Protein AF-A0A829W695-F1 (afdb_monomer)

Structure (mmCIF, N/CA/C/O backbone):
data_AF-A0A829W695-F1
#
_entry.id   AF-A0A829W695-F1
#
loop_
_atom_site.group_PDB
_atom_site.id
_atom_site.type_symbol
_atom_site.label_atom_id
_atom_site.label_alt_id
_atom_site.label_comp_id
_atom_site.label_asym_id
_atom_site.label_entity_id
_atom_site.label_seq_id
_atom_site.pdbx_PDB_ins_code
_atom_site.Cartn_x
_atom_site.Cartn_y
_atom_site.Cartn_z
_atom_site.occupancy
_atom_site.B_iso_or_equiv
_atom_site.auth_seq_id
_atom_site.auth_comp_id
_atom_site.auth_asym_id
_atom_site.auth_atom_id
_atom_site.pdbx_PDB_model_num
ATOM 1 N N . MET A 1 1 ? -36.412 12.875 1.186 1.00 41.97 1 MET A N 1
ATOM 2 C CA . MET A 1 1 ? -35.703 12.552 2.444 1.00 41.97 1 MET A CA 1
ATOM 3 C C . MET A 1 1 ? -34.382 11.918 2.048 1.00 41.97 1 MET A C 1
ATOM 5 O O . MET A 1 1 ? -34.409 10.837 1.478 1.00 41.97 1 ME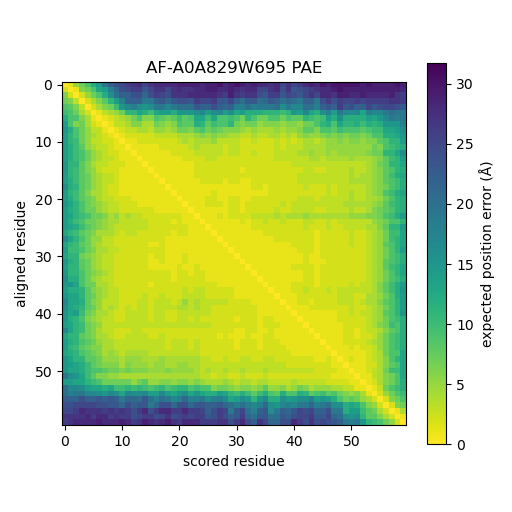T A O 1
ATOM 9 N N . ILE A 1 2 ? -33.256 12.614 2.216 1.00 51.88 2 ILE A N 1
ATOM 10 C CA . ILE A 1 2 ? -31.942 12.018 1.944 1.00 51.88 2 ILE A CA 1
ATOM 11 C C . ILE A 1 2 ? -31.638 11.123 3.144 1.00 51.88 2 ILE A C 1
ATOM 13 O O . ILE A 1 2 ? -31.504 11.618 4.262 1.00 51.88 2 ILE A O 1
ATOM 17 N N . LEU A 1 3 ? -31.643 9.808 2.927 1.00 63.12 3 LEU A N 1
ATOM 18 C CA . LEU A 1 3 ? -31.222 8.821 3.917 1.00 63.12 3 LEU A CA 1
ATOM 19 C C . LEU A 1 3 ? -29.794 9.204 4.337 1.00 63.12 3 LEU A C 1
ATOM 21 O O . LEU A 1 3 ? -28.928 9.322 3.474 1.00 63.12 3 LEU A O 1
ATOM 25 N N . GLY A 1 4 ? -29.567 9.500 5.619 1.00 62.81 4 GLY A N 1
ATOM 26 C CA . GLY A 1 4 ? -28.279 9.999 6.104 1.00 62.81 4 GLY A CA 1
ATOM 27 C C . GLY A 1 4 ? -27.141 9.072 5.682 1.00 62.81 4 GLY A C 1
ATOM 28 O O . GLY A 1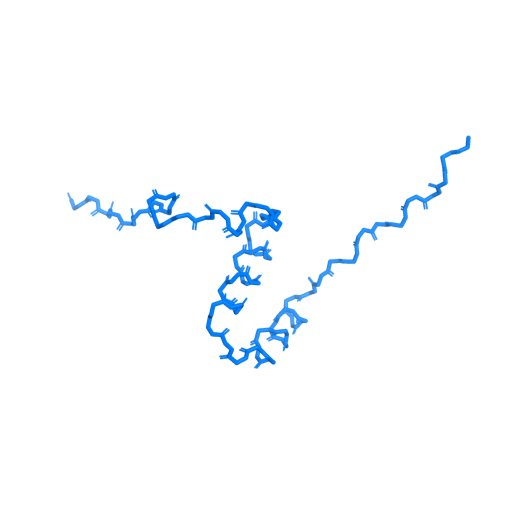 4 ? -27.023 7.958 6.188 1.00 62.81 4 GLY A O 1
ATOM 29 N N . HIS A 1 5 ? -26.325 9.510 4.724 1.00 70.06 5 HIS A N 1
ATOM 30 C CA . HIS A 1 5 ? -25.195 8.728 4.245 1.00 70.06 5 HIS A CA 1
ATOM 31 C C . HIS A 1 5 ? -24.142 8.668 5.350 1.00 70.06 5 HIS A C 1
ATOM 33 O O . HIS A 1 5 ? -23.538 9.681 5.704 1.00 70.06 5 HIS A O 1
ATOM 39 N N . LYS A 1 6 ? -23.922 7.472 5.907 1.00 79.62 6 LYS A N 1
ATOM 40 C CA . LYS A 1 6 ? -22.787 7.222 6.796 1.00 79.62 6 LYS A CA 1
ATOM 41 C C . LYS A 1 6 ? -21.511 7.489 6.002 1.00 79.62 6 LYS A C 1
ATOM 43 O O . LYS A 1 6 ? -21.310 6.891 4.945 1.00 79.62 6 LYS A O 1
ATOM 48 N N . LEU A 1 7 ? -20.676 8.395 6.506 1.00 81.88 7 LEU A N 1
ATOM 49 C CA . LEU A 1 7 ? -19.380 8.667 5.898 1.00 81.88 7 LEU A CA 1
ATOM 50 C C . LEU A 1 7 ? -18.543 7.376 5.868 1.00 81.88 7 LEU A C 1
ATOM 52 O O . LEU A 1 7 ? -18.625 6.582 6.816 1.00 81.88 7 LEU A O 1
ATOM 56 N N . PRO A 1 8 ? -17.753 7.147 4.805 1.00 76.69 8 PRO A N 1
ATOM 57 C CA . PRO A 1 8 ? -16.846 6.011 4.747 1.00 76.69 8 PRO A CA 1
ATOM 58 C C . PRO A 1 8 ? -15.907 6.015 5.954 1.00 76.69 8 PRO A C 1
ATOM 60 O O . PRO A 1 8 ? -15.385 7.059 6.346 1.00 76.69 8 PRO A O 1
ATOM 63 N N . THR A 1 9 ? -15.684 4.844 6.545 1.00 86.38 9 THR A N 1
ATOM 64 C CA . THR A 1 9 ? -14.662 4.690 7.579 1.00 86.38 9 THR A CA 1
ATOM 65 C C . THR A 1 9 ? -13.290 4.818 6.928 1.00 86.38 9 THR A C 1
ATOM 67 O O . THR A 1 9 ? -12.943 4.025 6.055 1.00 86.38 9 THR A O 1
ATOM 70 N N . VAL A 1 10 ? -12.521 5.816 7.356 1.00 88.56 10 VAL A N 1
ATOM 71 C CA . VAL A 1 10 ? -11.134 6.015 6.931 1.00 88.56 10 VAL A CA 1
ATOM 72 C C . VAL A 1 10 ? -10.226 5.403 7.991 1.00 88.56 10 VAL A C 1
ATOM 74 O O . VAL A 1 10 ? -10.378 5.705 9.174 1.00 88.56 10 VAL A O 1
ATOM 77 N N . LEU A 1 11 ? -9.313 4.529 7.566 1.00 92.56 11 LEU A N 1
ATOM 78 C CA . LEU A 1 11 ? -8.317 3.941 8.460 1.00 92.56 11 LEU A CA 1
ATOM 79 C C . LEU A 1 11 ? -7.333 5.015 8.929 1.00 92.56 11 LEU A C 1
ATOM 81 O O . LEU A 1 11 ? -6.956 5.907 8.176 1.00 92.56 11 LEU A O 1
ATOM 85 N N . THR A 1 12 ? -6.890 4.906 10.170 1.00 94.25 12 THR A N 1
ATOM 86 C CA . THR A 1 12 ? -5.793 5.695 10.731 1.00 94.25 12 THR A CA 1
ATOM 87 C C . THR A 1 12 ? -4.430 5.124 10.321 1.00 94.25 12 THR A C 1
ATOM 89 O O . THR A 1 12 ? -4.319 3.973 9.892 1.00 94.25 12 THR A O 1
ATOM 92 N N . ALA A 1 13 ? -3.353 5.896 10.508 1.00 93.19 13 ALA A N 1
ATOM 93 C CA . ALA A 1 13 ? -1.990 5.442 10.202 1.00 93.19 13 ALA A CA 1
ATOM 94 C C . ALA A 1 13 ? -1.589 4.118 10.911 1.00 93.19 13 ALA A C 1
ATOM 96 O O . ALA A 1 13 ? -1.013 3.245 10.261 1.00 93.19 13 ALA A O 1
ATOM 97 N N . PRO A 1 14 ? -1.927 3.887 12.197 1.00 96.88 14 PRO A N 1
ATOM 98 C CA . PRO A 1 14 ? -1.662 2.596 12.839 1.00 96.88 14 PRO A CA 1
ATOM 99 C C . PRO A 1 14 ? -2.528 1.452 12.293 1.00 96.88 14 PRO A C 1
ATOM 101 O O . PRO A 1 14 ? -2.106 0.299 12.272 1.00 96.88 14 PRO A O 1
ATOM 104 N N . GLU A 1 15 ? -3.759 1.740 11.868 1.00 96.69 15 GLU A N 1
ATOM 105 C CA . GLU A 1 15 ? -4.660 0.735 11.294 1.00 96.69 15 GLU A CA 1
ATOM 106 C C . GLU A 1 15 ? -4.195 0.262 9.923 1.00 96.69 15 GLU A C 1
ATOM 108 O O . GLU A 1 15 ? -4.177 -0.946 9.686 1.00 96.69 15 GLU A O 1
ATOM 113 N N . ILE A 1 16 ? -3.758 1.180 9.054 1.00 96.31 16 ILE A N 1
ATOM 114 C CA . ILE A 1 16 ? -3.164 0.785 7.775 1.00 96.31 16 ILE A CA 1
ATOM 115 C C . ILE A 1 16 ? -1.857 0.016 7.996 1.00 96.31 16 ILE A C 1
ATOM 117 O O . ILE A 1 16 ? -1.641 -0.988 7.327 1.00 96.31 16 ILE A O 1
ATOM 121 N N . GLY A 1 17 ? -1.037 0.397 8.984 1.00 96.94 17 GLY A N 1
ATOM 122 C CA . GLY A 1 17 ? 0.162 -0.361 9.358 1.00 96.94 17 GLY A CA 1
ATOM 123 C C . GLY A 1 17 ? -0.161 -1.822 9.681 1.00 96.94 17 GLY A C 1
ATOM 124 O O . GLY A 1 17 ? 0.390 -2.727 9.062 1.00 96.94 17 GLY A O 1
ATOM 125 N N . ARG A 1 18 ? -1.159 -2.056 10.543 1.00 97.81 18 ARG A N 1
ATOM 126 C CA . ARG A 1 18 ? -1.627 -3.414 10.875 1.00 97.81 18 ARG A CA 1
ATOM 127 C C . ARG A 1 18 ? -2.150 -4.185 9.661 1.00 97.81 18 ARG A C 1
ATOM 129 O O . ARG A 1 18 ? -1.895 -5.383 9.560 1.00 97.81 18 ARG A O 1
ATOM 136 N N . LEU A 1 19 ? -2.869 -3.526 8.748 1.00 96.88 19 LEU A N 1
ATOM 137 C CA . LEU A 1 19 ? -3.338 -4.155 7.508 1.00 96.88 19 LEU A CA 1
ATOM 138 C C . LEU A 1 19 ? -2.160 -4.601 6.630 1.00 96.88 19 LEU A C 1
ATOM 140 O O . LEU A 1 19 ? -2.159 -5.720 6.116 1.00 96.88 19 LEU A O 1
ATOM 144 N N . LEU A 1 20 ? -1.153 -3.741 6.468 1.00 97.44 20 LEU A N 1
ATOM 145 C CA . LEU A 1 20 ? 0.033 -4.051 5.675 1.00 97.44 20 LEU A CA 1
ATOM 146 C C . LEU A 1 20 ? 0.852 -5.172 6.328 1.00 97.44 20 LEU A C 1
ATOM 148 O O . LEU A 1 20 ? 1.232 -6.114 5.637 1.00 97.44 20 LEU A O 1
ATOM 152 N N . ASP A 1 21 ? 1.067 -5.135 7.641 1.00 97.75 21 ASP A N 1
ATOM 153 C CA . ASP A 1 21 ? 1.805 -6.177 8.370 1.00 97.75 21 ASP A CA 1
ATOM 154 C C . ASP A 1 21 ? 1.125 -7.548 8.269 1.00 97.75 21 ASP A C 1
ATOM 156 O O . ASP A 1 21 ? 1.794 -8.562 8.070 1.00 97.75 21 ASP A O 1
ATOM 160 N N . ALA A 1 22 ? -0.210 -7.576 8.315 1.00 97.94 22 ALA A N 1
ATOM 161 C CA . ALA A 1 22 ? -1.004 -8.790 8.145 1.00 97.94 22 ALA A CA 1
ATOM 162 C C . ALA A 1 22 ? -1.069 -9.302 6.691 1.00 97.94 22 ALA A C 1
ATOM 164 O O . ALA A 1 22 ? -1.607 -10.384 6.456 1.00 97.94 22 ALA A O 1
ATOM 165 N N . THR A 1 23 ? -0.542 -8.556 5.712 1.00 97.94 23 THR A N 1
ATOM 166 C CA . THR A 1 23 ? -0.570 -8.924 4.289 1.00 97.94 23 THR A CA 1
ATOM 167 C C . THR A 1 23 ? 0.782 -9.519 3.861 1.00 97.94 23 THR A C 1
ATOM 169 O O . THR A 1 23 ? 1.741 -8.768 3.647 1.00 97.94 23 THR A O 1
ATOM 172 N N . PRO A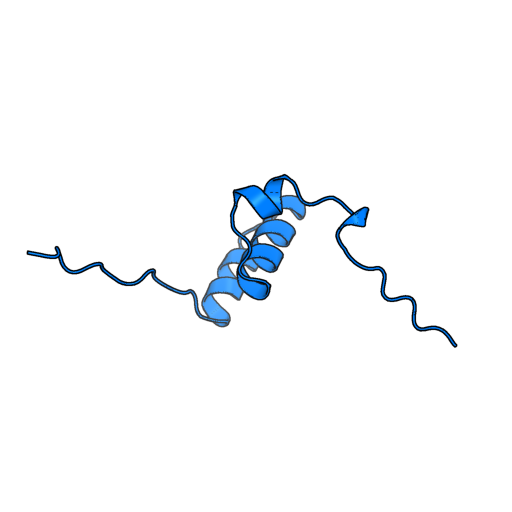 1 24 ? 0.905 -10.856 3.722 1.00 96.25 24 PRO A N 1
ATOM 173 C CA . PRO A 1 24 ? 2.180 -11.499 3.395 1.00 96.25 24 PRO A CA 1
ATOM 174 C C . PRO A 1 24 ? 2.573 -11.335 1.922 1.00 96.25 24 PRO A C 1
ATOM 176 O O . PRO A 1 24 ? 3.755 -11.222 1.609 1.00 96.25 24 PRO A O 1
ATOM 179 N N . ASP A 1 25 ? 1.594 -11.303 1.017 1.00 97.94 25 ASP A N 1
ATOM 180 C CA . ASP A 1 25 ? 1.836 -11.173 -0.418 1.00 97.94 25 ASP A CA 1
ATOM 181 C C . ASP A 1 25 ? 2.182 -9.720 -0.775 1.00 97.94 25 ASP A C 1
ATOM 183 O O . ASP A 1 25 ? 1.411 -8.784 -0.528 1.00 97.94 25 ASP A O 1
ATOM 187 N N . ILE A 1 26 ? 3.356 -9.536 -1.381 1.00 96.38 26 ILE A N 1
ATOM 188 C CA . ILE A 1 26 ? 3.874 -8.222 -1.758 1.00 96.38 26 ILE A CA 1
ATOM 189 C C . ILE A 1 26 ? 2.975 -7.499 -2.769 1.00 96.38 26 ILE A C 1
ATOM 191 O O . ILE A 1 26 ? 2.881 -6.273 -2.723 1.00 96.38 26 ILE A O 1
ATOM 195 N N . LYS A 1 27 ? 2.261 -8.235 -3.632 1.00 95.38 27 LYS A N 1
ATOM 196 C CA . LYS A 1 27 ? 1.338 -7.669 -4.617 1.00 95.38 27 LYS A CA 1
ATOM 197 C C . LYS A 1 27 ? 0.187 -6.955 -3.917 1.00 95.38 27 LYS A C 1
ATOM 199 O O . LYS A 1 27 ? -0.052 -5.779 -4.179 1.00 95.38 27 LYS A O 1
ATOM 204 N N . TYR A 1 28 ? -0.492 -7.627 -2.989 1.00 97.31 28 TYR A N 1
ATOM 205 C CA . TYR A 1 28 ? -1.619 -7.027 -2.267 1.00 97.31 28 TYR A CA 1
ATOM 206 C C . TYR A 1 28 ? -1.162 -5.942 -1.291 1.00 97.31 28 TYR A C 1
ATOM 208 O O . TYR A 1 28 ? -1.817 -4.910 -1.174 1.00 97.31 28 TYR A O 1
ATOM 216 N N . LYS A 1 29 ? 0.004 -6.118 -0.657 1.00 97.62 29 LYS A N 1
ATOM 217 C CA . LYS A 1 29 ? 0.610 -5.090 0.199 1.00 97.62 29 LYS A CA 1
ATOM 218 C C . LYS A 1 29 ? 0.861 -3.791 -0.573 1.00 97.62 29 LYS A C 1
ATOM 220 O O . LYS A 1 29 ? 0.484 -2.722 -0.097 1.00 97.62 29 LYS A O 1
ATOM 225 N N . A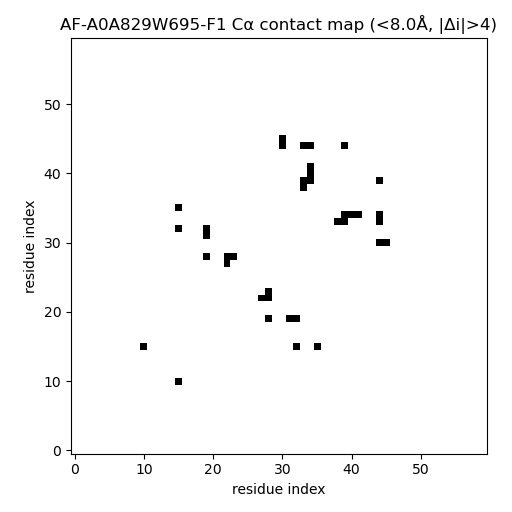LA A 1 30 ? 1.437 -3.882 -1.773 1.00 95.50 30 ALA A N 1
ATOM 226 C CA . ALA A 1 30 ? 1.653 -2.726 -2.639 1.00 95.50 30 ALA A CA 1
ATOM 227 C C . ALA A 1 30 ? 0.328 -2.079 -3.067 1.00 95.50 30 ALA A C 1
ATOM 229 O O . ALA A 1 30 ? 0.204 -0.858 -3.002 1.00 95.50 30 ALA 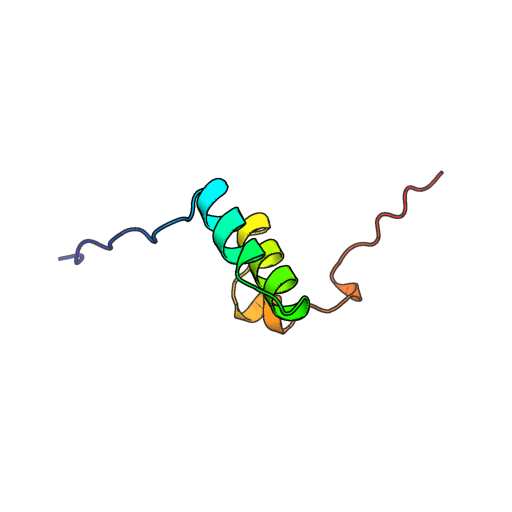A O 1
ATOM 230 N N . MET A 1 31 ? -0.680 -2.883 -3.427 1.00 96.69 31 MET A N 1
ATOM 231 C CA . MET A 1 31 ? -2.011 -2.377 -3.778 1.00 96.69 31 MET A CA 1
ATOM 232 C C . MET A 1 31 ? -2.648 -1.593 -2.624 1.00 96.69 31 MET A C 1
ATOM 234 O O . MET A 1 31 ? -3.091 -0.468 -2.831 1.00 96.69 31 MET A O 1
ATOM 238 N N . PHE A 1 32 ? -2.652 -2.132 -1.401 1.00 96.38 32 PHE A N 1
ATOM 239 C CA . PHE A 1 32 ? -3.225 -1.444 -0.238 1.00 96.38 32 PHE A CA 1
ATOM 240 C C . PHE A 1 32 ? -2.480 -0.157 0.108 1.00 96.38 32 PHE A C 1
ATOM 242 O O . PHE A 1 32 ? -3.113 0.866 0.374 1.00 96.38 32 PHE A O 1
ATOM 249 N N . ALA A 1 33 ? -1.147 -0.187 0.069 1.00 95.50 33 ALA A N 1
ATOM 250 C CA . ALA A 1 33 ? -0.336 0.997 0.317 1.00 95.50 33 ALA A CA 1
ATOM 251 C C . ALA A 1 33 ? -0.596 2.086 -0.739 1.00 95.50 33 ALA A C 1
ATOM 253 O O . ALA A 1 33 ? -0.809 3.246 -0.380 1.00 95.50 33 ALA A O 1
ATOM 254 N N . ALA A 1 34 ? -0.638 1.717 -2.024 1.00 94.56 34 ALA A N 1
ATOM 255 C CA . ALA A 1 34 ? -0.937 2.637 -3.119 1.00 94.56 34 ALA A CA 1
ATOM 256 C C . ALA A 1 34 ? -2.341 3.235 -2.976 1.00 94.56 34 ALA A C 1
ATOM 258 O O . ALA A 1 34 ? -2.472 4.456 -2.954 1.00 94.56 34 ALA A O 1
ATOM 259 N N . MET A 1 35 ? -3.373 2.404 -2.784 1.00 94.88 35 MET A N 1
ATOM 260 C CA . MET A 1 35 ? -4.753 2.863 -2.584 1.00 94.88 35 MET A CA 1
ATOM 261 C C . MET A 1 35 ? -4.868 3.860 -1.428 1.00 94.88 35 MET A C 1
ATOM 263 O O . MET A 1 35 ? -5.451 4.927 -1.593 1.00 94.88 35 MET A O 1
ATOM 267 N N . TYR A 1 36 ? -4.307 3.527 -0.262 1.00 94.75 36 TYR A N 1
ATOM 268 C CA . TYR A 1 36 ? -4.439 4.365 0.929 1.00 94.75 36 TYR A CA 1
ATOM 269 C C . TYR A 1 36 ? -3.684 5.696 0.799 1.00 94.75 36 TYR A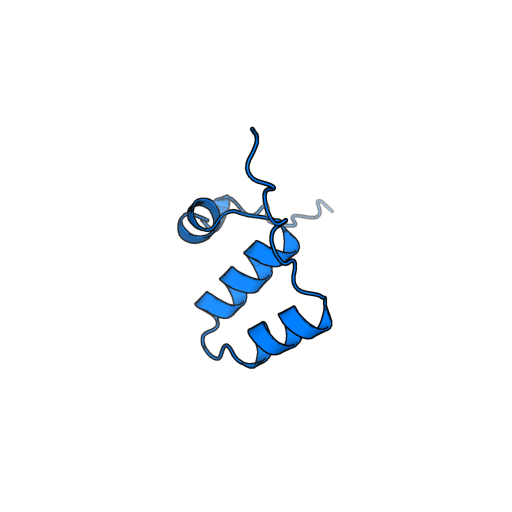 C 1
ATOM 271 O O . TYR A 1 36 ? -4.200 6.735 1.196 1.00 94.75 36 TYR A O 1
ATOM 279 N N . SER A 1 37 ? -2.471 5.675 0.235 1.00 93.19 37 SER A N 1
ATOM 280 C CA . SER A 1 37 ? -1.619 6.870 0.122 1.00 93.19 37 SER A CA 1
ATOM 281 C C . SER A 1 37 ? -2.054 7.838 -0.979 1.00 93.19 37 SER A C 1
ATOM 283 O O . SER A 1 37 ? -1.952 9.049 -0.794 1.00 93.19 37 SER A O 1
ATOM 285 N N . SER A 1 38 ? -2.529 7.319 -2.111 1.00 93.12 38 SER A N 1
ATOM 286 C CA . SER A 1 38 ? -2.902 8.123 -3.284 1.00 93.12 38 SER A CA 1
ATOM 287 C C . SER A 1 38 ? -4.406 8.382 -3.401 1.00 93.12 38 SER A C 1
ATOM 289 O O . SER A 1 38 ? -4.820 9.244 -4.171 1.00 93.12 38 SER A O 1
ATOM 291 N N . GLY A 1 39 ? -5.235 7.642 -2.656 1.00 92.94 39 GLY A N 1
ATOM 292 C CA . GLY A 1 39 ? -6.692 7.702 -2.774 1.00 92.94 39 GLY A CA 1
ATOM 293 C C . GLY A 1 39 ? -7.245 7.019 -4.029 1.00 92.94 39 GLY A C 1
ATOM 294 O O . GLY A 1 39 ? -8.409 7.236 -4.367 1.00 92.94 39 GLY A O 1
ATOM 295 N N . MET A 1 40 ? -6.435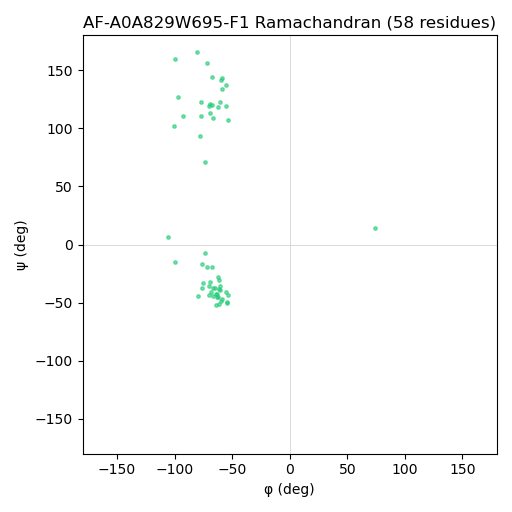 6.207 -4.719 1.00 94.75 40 MET A N 1
ATOM 296 C CA . MET A 1 40 ? -6.865 5.478 -5.912 1.00 94.75 40 MET A CA 1
ATOM 297 C C . MET A 1 40 ? -8.037 4.535 -5.625 1.00 94.75 40 MET A C 1
ATOM 299 O O . MET A 1 40 ? -8.100 3.835 -4.609 1.00 94.75 40 MET A O 1
ATOM 303 N N . ARG A 1 41 ? -8.953 4.460 -6.588 1.00 94.75 41 ARG A N 1
ATOM 304 C CA . ARG A 1 41 ? -10.032 3.473 -6.621 1.00 94.75 41 ARG A CA 1
ATOM 305 C C . ARG A 1 41 ? -9.466 2.094 -6.944 1.00 94.75 41 ARG A C 1
ATOM 307 O O . ARG A 1 41 ? -8.455 1.959 -7.628 1.00 94.75 41 ARG A O 1
ATOM 314 N N . VAL A 1 42 ? -10.188 1.047 -6.540 1.00 95.50 42 VAL A N 1
ATOM 315 C CA . VAL A 1 42 ? -9.810 -0.349 -6.841 1.00 95.50 42 VAL A CA 1
ATOM 316 C C . VAL A 1 42 ? -9.591 -0.551 -8.341 1.00 95.50 42 VAL A C 1
ATOM 318 O O . VAL A 1 42 ? -8.599 -1.152 -8.734 1.00 95.50 42 VAL A O 1
ATOM 321 N N . SER A 1 43 ? -10.475 -0.001 -9.180 1.00 97.12 43 SER A N 1
ATOM 322 C CA . SER A 1 43 ? -10.363 -0.099 -10.637 1.00 97.12 43 SER A CA 1
ATOM 323 C C . SER A 1 43 ? -9.109 0.566 -11.195 1.00 97.12 43 SER A C 1
ATOM 325 O O . SER A 1 43 ? -8.641 0.154 -12.242 1.00 97.12 43 SER A O 1
ATOM 327 N N . GLU A 1 44 ? -8.568 1.586 -10.538 1.00 97.06 44 GLU A N 1
ATOM 328 C CA . GLU A 1 44 ? -7.350 2.259 -10.993 1.00 97.06 44 GLU A CA 1
ATOM 329 C C . GLU A 1 44 ? -6.125 1.428 -10.603 1.00 97.06 44 GLU A C 1
ATOM 331 O O . GLU A 1 44 ? -5.260 1.179 -11.431 1.00 97.06 44 GLU A O 1
ATOM 336 N N . VAL A 1 45 ? -6.085 0.910 -9.370 1.00 96.62 45 VAL A N 1
ATOM 337 C CA . VAL A 1 45 ? -4.940 0.125 -8.876 1.00 96.62 45 VAL A CA 1
ATOM 338 C C . VAL A 1 45 ? -4.777 -1.207 -9.602 1.00 96.62 45 VAL A C 1
ATOM 340 O O . VAL A 1 45 ? -3.652 -1.620 -9.870 1.00 96.62 45 VAL A O 1
ATOM 343 N N . ILE A 1 46 ? -5.870 -1.889 -9.949 1.00 96.06 46 ILE A N 1
ATOM 344 C CA . ILE A 1 46 ? -5.781 -3.169 -10.673 1.00 96.06 46 ILE A CA 1
ATOM 345 C C . ILE A 1 46 ? -5.341 -3.012 -12.135 1.00 96.06 46 ILE A C 1
ATOM 347 O O . ILE A 1 46 ? -4.902 -3.993 -12.728 1.00 96.06 46 ILE A O 1
ATOM 351 N N . HIS A 1 47 ? -5.474 -1.810 -12.703 1.00 96.56 47 HIS A N 1
ATOM 352 C CA . HIS A 1 47 ? -5.050 -1.485 -14.067 1.00 96.56 47 HIS A CA 1
ATOM 353 C C . HIS A 1 47 ? -3.778 -0.627 -14.095 1.00 96.56 47 HIS A C 1
ATOM 355 O O . HIS A 1 47 ? -3.390 -0.177 -15.165 1.00 96.56 47 HIS A O 1
ATOM 361 N N . LEU A 1 48 ? -3.138 -0.383 -12.946 1.00 94.25 48 LEU A N 1
ATOM 362 C CA . LEU A 1 48 ? -1.931 0.432 -12.872 1.00 94.25 48 LEU A CA 1
ATOM 363 C C . LEU A 1 48 ? -0.762 -0.302 -13.536 1.00 94.25 48 LEU A C 1
ATOM 365 O O . LEU A 1 48 ? -0.378 -1.395 -13.106 1.00 94.25 48 LEU A O 1
ATOM 369 N N . HIS A 1 49 ? -0.177 0.319 -14.556 1.00 93.88 49 HIS A N 1
ATOM 370 C CA . HIS A 1 49 ? 1.030 -0.152 -15.217 1.00 93.88 49 HIS A CA 1
ATOM 371 C C . HIS A 1 49 ? 2.262 0.599 -14.707 1.00 93.88 49 HIS A C 1
ATOM 373 O O . HIS A 1 49 ? 2.181 1.685 -14.139 1.00 93.88 49 HIS A O 1
ATOM 379 N N . TYR A 1 50 ? 3.440 0.004 -14.903 1.00 90.25 50 TYR A N 1
ATOM 380 C CA . TYR A 1 50 ? 4.700 0.622 -14.487 1.00 90.25 50 TYR A CA 1
ATOM 381 C C . TYR A 1 50 ? 4.938 1.973 -15.181 1.00 90.25 50 TYR A C 1
ATOM 383 O O . TYR A 1 50 ? 5.418 2.904 -14.543 1.00 90.25 50 TYR A O 1
ATOM 391 N N . ASP A 1 51 ? 4.535 2.096 -16.448 1.00 92.94 51 ASP A N 1
ATOM 392 C CA . ASP A 1 51 ? 4.691 3.319 -17.246 1.00 92.94 51 ASP A CA 1
ATOM 393 C C . ASP A 1 51 ? 3.827 4.488 -16.739 1.00 92.94 51 ASP A C 1
ATOM 395 O O . ASP A 1 51 ? 4.132 5.647 -17.021 1.00 92.94 51 ASP A O 1
ATOM 399 N N . ASP A 1 52 ? 2.786 4.203 -15.948 1.00 91.56 52 ASP A N 1
ATOM 400 C CA . ASP A 1 52 ? 1.951 5.224 -15.307 1.00 91.56 52 ASP A CA 1
ATOM 401 C C . ASP A 1 52 ? 2.648 5.857 -14.090 1.00 91.56 52 ASP A C 1
ATOM 403 O O . ASP A 1 52 ? 2.242 6.920 -13.611 1.00 91.56 52 ASP A O 1
ATOM 407 N N . ILE A 1 53 ? 3.694 5.210 -13.561 1.00 87.75 53 ILE A N 1
ATOM 408 C CA . ILE A 1 53 ? 4.466 5.704 -12.424 1.00 87.75 53 ILE A CA 1
ATOM 409 C C . ILE A 1 53 ? 5.645 6.509 -12.976 1.00 87.75 53 ILE A C 1
ATOM 411 O O . ILE A 1 53 ? 6.583 5.924 -13.525 1.00 87.75 53 ILE A O 1
ATOM 415 N N . PRO A 1 54 ? 5.664 7.846 -12.811 1.00 82.44 54 PRO A N 1
ATOM 416 C CA . PRO A 1 54 ? 6.771 8.644 -13.302 1.00 82.44 54 PRO A CA 1
ATOM 417 C C . PRO A 1 54 ? 8.051 8.213 -12.588 1.00 82.44 54 PRO A C 1
ATOM 419 O O . PRO A 1 54 ? 8.181 8.330 -11.365 1.00 82.44 54 PRO A O 1
ATOM 422 N N . ALA A 1 55 ? 9.013 7.714 -13.362 1.00 76.12 55 ALA A N 1
ATOM 423 C CA . ALA A 1 55 ? 10.340 7.449 -12.846 1.00 76.12 55 ALA A CA 1
ATOM 424 C C . ALA A 1 55 ? 10.915 8.761 -12.304 1.00 76.12 55 ALA A C 1
ATOM 426 O O . ALA A 1 55 ? 10.849 9.809 -12.950 1.00 76.12 55 ALA A O 1
ATOM 427 N N . LYS A 1 56 ? 11.495 8.710 -11.104 1.00 70.44 56 LYS A N 1
ATOM 428 C CA . LYS A 1 56 ? 12.196 9.850 -10.517 1.00 70.44 56 LYS A CA 1
ATOM 429 C C . LYS A 1 56 ? 13.533 10.036 -11.241 1.00 70.44 56 LYS A C 1
ATOM 431 O O . LYS A 1 56 ? 14.590 9.750 -10.689 1.00 70.44 56 LYS A O 1
ATOM 436 N N . THR A 1 57 ? 13.496 10.492 -12.488 1.00 62.69 57 THR A N 1
ATOM 437 C CA . THR A 1 57 ? 14.684 10.970 -13.189 1.00 62.69 57 THR A CA 1
ATOM 438 C C . THR A 1 57 ? 14.954 12.366 -12.654 1.00 62.69 57 THR A C 1
ATOM 440 O O . THR A 1 57 ? 14.349 13.331 -13.101 1.00 62.69 57 THR A O 1
ATOM 443 N N . ASN A 1 5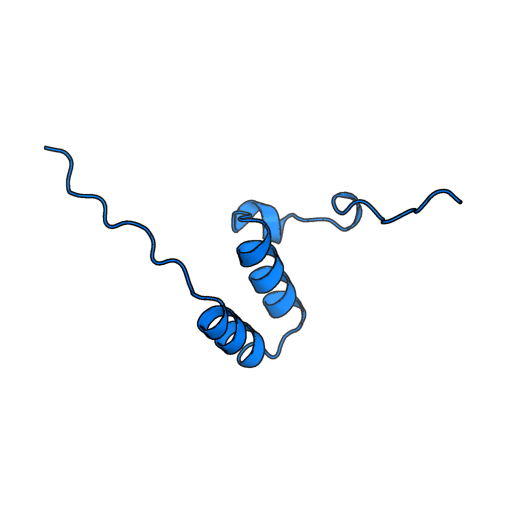8 ? 15.803 12.473 -11.632 1.00 53.75 58 ASN A N 1
ATOM 444 C CA . ASN A 1 58 ? 16.423 13.748 -11.295 1.00 53.75 58 ASN A CA 1
ATOM 445 C C . ASN A 1 58 ? 17.360 14.089 -12.467 1.00 53.75 58 ASN A C 1
ATOM 447 O O . ASN A 1 58 ? 18.347 13.365 -12.632 1.00 53.75 58 ASN A O 1
ATOM 451 N N . PRO A 1 59 ? 17.067 15.091 -13.318 1.00 57.03 59 PRO A N 1
ATOM 452 C CA . PRO A 1 59 ? 18.055 15.551 -14.274 1.00 57.03 59 PRO A CA 1
ATOM 453 C C . PRO A 1 59 ? 19.151 16.213 -13.442 1.00 57.03 59 PRO A C 1
ATOM 455 O O . PRO A 1 59 ? 18.878 17.110 -12.643 1.00 57.03 59 PRO A O 1
ATOM 458 N N . ILE A 1 60 ? 20.356 15.671 -13.559 1.00 50.28 60 ILE A N 1
ATOM 459 C CA . ILE A 1 60 ? 21.581 16.295 -13.063 1.00 50.28 60 ILE A CA 1
ATOM 460 C C . ILE A 1 60 ? 21.789 17.610 -13.816 1.00 50.28 60 ILE A C 1
ATOM 462 O O . ILE A 1 60 ? 21.526 17.608 -15.042 1.00 50.28 60 ILE A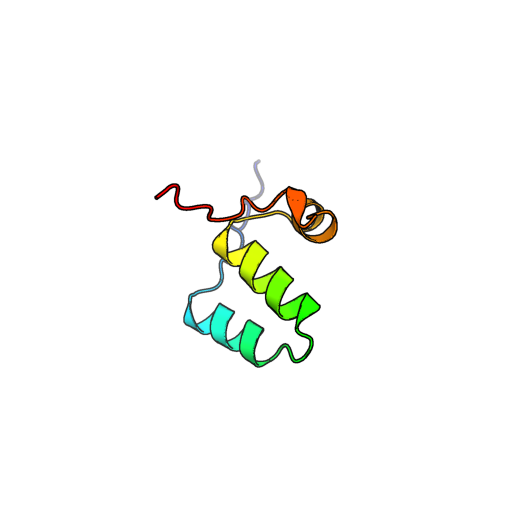 O 1
#

Mean predicted aligned error: 7.14 Å

Radius of gyration: 15.73 Å; Cα contacts (8 Å, |Δi|>4): 19; chains: 1; bounding box: 57×28×30 Å

Organism: NCBI:txid1531

Sequence (60 aa):
MILGHKLPTVLTAPEIGRLLDATPDIKYKAMFAAMYSSGMRVSEVIHLHYDDIPAKTNPI

Foldseek 3Di:
DPPPDDDDDQDDPVRLVVVLVPDPDPLVSVLSVCCNVVVDDPVCSVPDDPVNDDDPPPPD

Secondary structure (DSSP, 8-state):
-----PPPPPPPHHHHHHHHHT--SHHHHHHHHHHHHH---HHHHTT--GGGS-------

pLDDT: mean 87.6, std 14.4, range [41.97, 97.94]

Solvent-accessible surface area (backbone atoms only — not comparable to full-atom values): 4033 Å² total; per-residue (Å²): 132,82,76,83,76,76,75,83,86,76,78,49,76,72,52,48,48,53,54,42,72,74,37,85,52,66,68,60,31,50,48,53,51,48,29,70,76,72,66,50,51,70,76,52,61,79,66,62,54,75,87,76,52,79,73,88,74,76,81,127

InterPro domains:
  IPR002104 Integrase, catalytic domain [PF00589] (10-55)
  IPR002104 Integrase, catalytic domain [PS51898] (6-60)
  IPR011010 DNA breaking-rejoining enzyme, catalytic core [SSF56349] (5-56)
  IPR013762 Integrase-like, catalytic domain superfamily [G3DSA:1.10.443.10] (3-60)